Protein AF-A0A8T4MDM5-F1 (afdb_monomer)

Foldseek 3Di:
DPLVLLLVLLVVLLVQLVVVLCCLCPVVVDDPDDVSLVVSLVVSLVSLLVSLLVSVPDPDQFALVVLLVSLVSSLVSNVVCCCVPVCVPPVVNPPCVVVDPSSVVSSVSSSNSSSVSSHVVD

Mean predicted aligned error: 3.13 Å

Structure (mmCIF, N/CA/C/O backbone):
data_AF-A0A8T4MDM5-F1
#
_entry.id   AF-A0A8T4MDM5-F1
#
loop_
_atom_site.group_PDB
_atom_site.id
_atom_site.type_symbol
_atom_site.label_atom_id
_atom_site.label_alt_id
_atom_site.label_comp_id
_atom_site.label_asym_id
_atom_site.label_entity_id
_atom_site.label_seq_id
_atom_site.pdbx_PDB_ins_code
_atom_site.Cartn_x
_atom_site.Cartn_y
_atom_site.Cartn_z
_atom_site.occupancy
_atom_site.B_iso_or_equiv
_atom_site.auth_seq_id
_atom_site.auth_comp_id
_atom_site.auth_asym_id
_atom_site.auth_atom_id
_atom_site.pdbx_PDB_model_num
ATOM 1 N N . MET A 1 1 ? -15.646 -4.550 11.701 1.00 87.62 1 MET A N 1
ATOM 2 C CA . MET A 1 1 ? -15.196 -3.948 10.435 1.00 87.62 1 MET A CA 1
ATOM 3 C C . MET A 1 1 ? -16.349 -3.403 9.613 1.00 87.62 1 MET A C 1
ATOM 5 O O . MET A 1 1 ? -17.373 -4.065 9.502 1.00 87.62 1 MET A O 1
ATOM 9 N N . ASN A 1 2 ? -16.201 -2.205 9.042 1.00 93.81 2 ASN A N 1
ATOM 10 C CA . ASN A 1 2 ? -17.137 -1.686 8.041 1.00 93.81 2 ASN A CA 1
ATOM 11 C C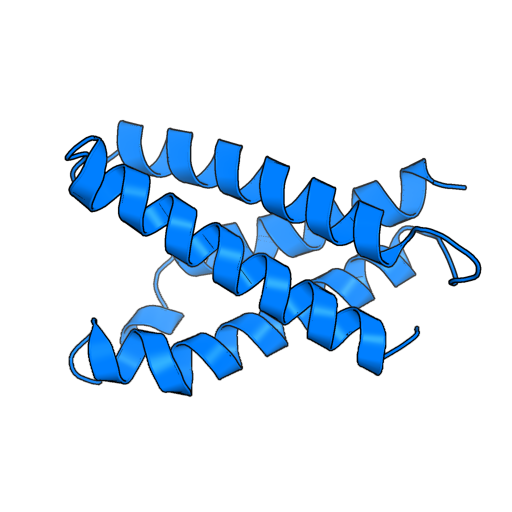 . ASN A 1 2 ? -16.559 -1.960 6.644 1.00 93.81 2 ASN A C 1
ATOM 13 O O . ASN A 1 2 ? -15.707 -1.211 6.171 1.00 93.81 2 ASN A O 1
ATOM 17 N N . TRP A 1 3 ? -17.018 -3.041 6.009 1.00 93.81 3 TRP A N 1
ATOM 18 C CA . TRP A 1 3 ? -16.477 -3.546 4.740 1.00 93.81 3 TRP A CA 1
ATOM 19 C C . TRP A 1 3 ? -16.540 -2.533 3.603 1.00 93.81 3 TRP A C 1
ATOM 21 O O . TRP A 1 3 ? -15.534 -2.294 2.944 1.00 93.81 3 TRP A O 1
ATOM 31 N N . LYS A 1 4 ? -17.692 -1.874 3.423 1.00 95.62 4 LYS A N 1
ATOM 32 C CA . LYS A 1 4 ? -17.868 -0.857 2.378 1.00 95.62 4 LYS A CA 1
ATOM 33 C C . LYS A 1 4 ? -16.823 0.247 2.512 1.00 95.62 4 LYS A C 1
ATOM 35 O O . LYS A 1 4 ? -16.218 0.658 1.529 1.00 95.62 4 LYS A O 1
ATOM 40 N N . ARG A 1 5 ? -16.587 0.711 3.740 1.00 95.06 5 ARG A N 1
ATOM 41 C CA . ARG A 1 5 ? -15.588 1.746 4.002 1.00 95.06 5 ARG A CA 1
ATOM 42 C C . ARG A 1 5 ? -14.163 1.242 3.784 1.00 95.06 5 ARG A C 1
ATOM 44 O O . ARG A 1 5 ? -13.365 1.978 3.221 1.00 95.06 5 ARG A O 1
ATOM 51 N N . ALA A 1 6 ? -13.851 0.022 4.218 1.00 96.69 6 ALA A N 1
ATOM 52 C CA . ALA A 1 6 ? -12.524 -0.564 4.039 1.00 96.69 6 ALA A CA 1
ATOM 53 C C . ALA A 1 6 ? -12.175 -0.706 2.549 1.00 96.69 6 ALA A C 1
ATOM 55 O O . ALA A 1 6 ? -11.104 -0.278 2.143 1.00 96.69 6 ALA A O 1
ATOM 56 N N . ILE A 1 7 ? -13.109 -1.190 1.726 1.00 97.81 7 ILE A N 1
ATOM 57 C CA . ILE A 1 7 ? -12.920 -1.304 0.272 1.00 97.81 7 ILE A CA 1
ATOM 58 C C . ILE A 1 7 ? -12.731 0.079 -0.364 1.00 97.81 7 ILE A C 1
ATOM 60 O O . ILE A 1 7 ? -11.797 0.276 -1.129 1.00 97.81 7 ILE A O 1
ATOM 64 N N . LEU A 1 8 ? -13.561 1.070 -0.014 1.00 97.50 8 LEU A N 1
ATOM 65 C CA . LEU A 1 8 ? -13.417 2.431 -0.552 1.00 97.50 8 LEU A CA 1
ATOM 66 C C . LEU A 1 8 ? -12.082 3.082 -0.161 1.00 97.50 8 LEU A C 1
ATOM 68 O O . LEU A 1 8 ? -11.469 3.758 -0.981 1.00 97.50 8 LEU A O 1
ATOM 72 N N . CYS A 1 9 ? -11.619 2.883 1.076 1.00 97.25 9 CYS A N 1
ATOM 73 C CA . CYS A 1 9 ? -10.306 3.367 1.502 1.00 97.25 9 CYS A CA 1
ATOM 74 C C . CYS A 1 9 ? -9.156 2.577 0.858 1.00 97.25 9 CYS A C 1
ATOM 76 O O . CYS A 1 9 ? -8.130 3.177 0.564 1.00 97.25 9 CYS A O 1
ATOM 78 N N . GLY A 1 10 ? -9.332 1.281 0.588 1.00 97.56 10 GLY A N 1
ATOM 79 C CA . GLY A 1 10 ? -8.375 0.471 -0.169 1.00 97.56 10 GLY A CA 1
ATOM 80 C C . GLY A 1 10 ? -8.252 0.930 -1.621 1.00 97.56 10 GLY A C 1
ATOM 81 O O . GLY A 1 10 ? -7.146 1.106 -2.119 1.00 97.56 10 GLY A O 1
ATOM 82 N N . ALA A 1 11 ? -9.377 1.225 -2.274 1.00 98.06 11 ALA A N 1
ATOM 83 C CA . ALA A 1 11 ? -9.388 1.804 -3.613 1.00 98.06 11 ALA A CA 1
ATOM 84 C C . ALA A 1 11 ? -8.744 3.198 -3.631 1.00 98.06 11 ALA A C 1
ATOM 86 O O . ALA A 1 11 ? -7.959 3.499 -4.523 1.00 98.06 11 ALA A O 1
ATOM 87 N N . LEU A 1 12 ? -9.021 4.033 -2.622 1.00 97.50 12 LEU A N 1
ATOM 88 C CA . LEU A 1 12 ? -8.362 5.331 -2.471 1.00 97.50 12 LEU A CA 1
ATOM 89 C C . LEU A 1 12 ? -6.844 5.183 -2.299 1.00 97.50 12 LEU A C 1
ATOM 91 O O . LEU A 1 12 ? -6.100 5.897 -2.961 1.00 97.50 12 LEU A O 1
ATOM 95 N N . LEU A 1 13 ? -6.393 4.263 -1.440 1.00 97.88 13 LEU A N 1
ATOM 96 C CA . LEU A 1 13 ? -4.973 3.965 -1.246 1.00 97.88 13 LEU A CA 1
ATOM 97 C C . LEU A 1 13 ? -4.314 3.577 -2.572 1.00 97.88 13 LEU A C 1
ATOM 99 O O . LEU A 1 13 ? -3.298 4.161 -2.934 1.00 97.88 13 LEU A O 1
ATOM 103 N N . TRP A 1 14 ? -4.923 2.646 -3.309 1.00 97.81 14 TRP A N 1
ATOM 104 C CA . TRP A 1 14 ? -4.427 2.213 -4.614 1.00 97.81 14 TRP A CA 1
ATOM 105 C C . TRP A 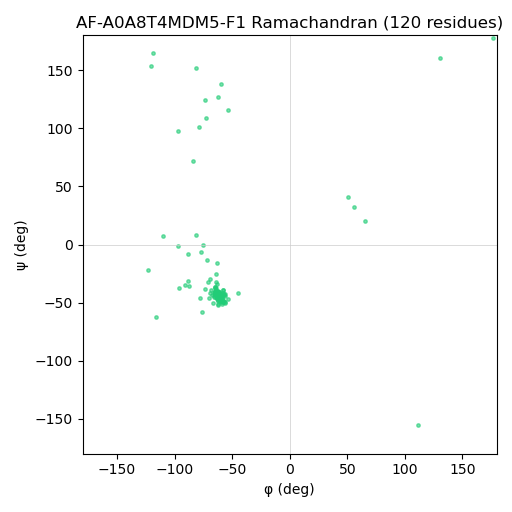1 14 ? -4.330 3.379 -5.606 1.00 97.81 14 TRP A C 1
ATOM 107 O O . TRP A 1 14 ? -3.284 3.568 -6.217 1.00 97.81 14 TRP A O 1
ATOM 117 N N . ILE A 1 15 ? -5.368 4.223 -5.703 1.00 97.62 15 ILE A N 1
ATOM 118 C CA . ILE A 1 15 ? -5.356 5.410 -6.577 1.00 97.62 15 ILE A CA 1
ATOM 119 C C . ILE A 1 15 ? -4.196 6.340 -6.202 1.00 97.62 15 ILE A C 1
ATOM 121 O O . ILE A 1 15 ? -3.477 6.816 -7.076 1.00 97.62 15 ILE A O 1
ATOM 125 N N . LEU A 1 16 ? -4.004 6.609 -4.910 1.00 97.56 16 LEU A N 1
ATOM 126 C CA . LEU A 1 16 ? -2.953 7.510 -4.440 1.00 97.56 16 LEU A CA 1
ATOM 127 C C . LEU A 1 16 ? -1.549 6.955 -4.713 1.00 97.56 16 LEU A C 1
ATOM 129 O O . LEU A 1 16 ? -0.694 7.718 -5.153 1.00 97.56 16 LEU A O 1
ATOM 133 N N . ILE A 1 17 ? -1.331 5.651 -4.513 1.00 96.31 17 ILE A N 1
ATOM 134 C CA . ILE A 1 17 ? -0.071 4.978 -4.866 1.00 96.31 17 ILE A CA 1
ATOM 135 C C . ILE A 1 17 ? 0.158 5.036 -6.380 1.00 96.31 17 ILE A C 1
ATOM 137 O O . ILE A 1 17 ? 1.246 5.375 -6.832 1.00 96.31 17 ILE A O 1
ATOM 141 N N . PHE A 1 18 ? -0.873 4.790 -7.189 1.00 95.06 18 PHE A N 1
ATOM 142 C CA . PHE A 1 18 ? -0.770 4.876 -8.645 1.00 95.06 18 PHE A CA 1
ATOM 143 C C . PHE A 1 18 ? -0.344 6.279 -9.116 1.00 95.06 18 PHE A C 1
ATOM 145 O O . PHE A 1 18 ? 0.537 6.424 -9.971 1.00 95.06 18 PHE A O 1
ATOM 152 N N . PHE A 1 19 ? -0.929 7.331 -8.533 1.00 95.94 19 PHE A N 1
ATOM 153 C CA . PHE A 1 19 ? -0.508 8.712 -8.786 1.00 95.94 19 PHE A CA 1
ATOM 154 C C . PHE A 1 19 ? 0.926 8.976 -8.326 1.00 95.94 19 PHE A C 1
ATOM 156 O O . PHE A 1 19 ? 1.685 9.632 -9.035 1.00 95.94 19 PHE A O 1
ATOM 163 N N . GLU A 1 20 ? 1.302 8.475 -7.156 1.00 96.44 20 GLU A N 1
ATOM 164 C CA . GLU A 1 20 ? 2.641 8.623 -6.595 1.00 96.44 20 GLU A CA 1
ATOM 165 C C . GLU A 1 20 ? 3.706 7.970 -7.486 1.00 96.44 20 GLU A C 1
ATOM 167 O O . GLU A 1 20 ? 4.626 8.663 -7.923 1.00 96.44 20 GLU A O 1
ATOM 172 N N . VAL A 1 21 ? 3.520 6.710 -7.883 1.00 93.69 21 VAL A N 1
ATOM 173 C CA . VAL A 1 21 ? 4.384 6.013 -8.852 1.00 93.69 21 VAL A CA 1
ATOM 174 C C . VAL A 1 21 ? 4.473 6.787 -10.169 1.00 93.69 21 VAL A C 1
ATOM 176 O O . VAL A 1 21 ? 5.567 6.987 -10.701 1.00 93.69 21 VAL A O 1
ATOM 179 N N . SER A 1 22 ? 3.348 7.309 -10.668 1.00 92.56 22 SER A N 1
ATOM 180 C CA . SER A 1 22 ? 3.326 8.126 -11.888 1.00 92.56 22 SER A CA 1
ATOM 181 C C . SER A 1 22 ? 4.170 9.400 -11.750 1.00 92.56 22 SER A C 1
ATOM 183 O O . SER A 1 22 ? 4.899 9.769 -12.672 1.00 92.56 22 SER A O 1
ATOM 185 N N . ILE A 1 23 ? 4.125 10.072 -10.597 1.00 95.38 23 ILE A N 1
ATOM 186 C CA . ILE A 1 23 ? 4.949 11.259 -10.325 1.00 95.38 23 ILE A CA 1
ATOM 187 C C . ILE A 1 23 ? 6.429 10.881 -10.228 1.00 95.38 23 ILE A C 1
ATOM 189 O O . ILE A 1 23 ? 7.262 11.579 -10.808 1.00 95.38 23 ILE A O 1
ATOM 193 N N . LEU A 1 24 ? 6.773 9.789 -9.541 1.00 95.69 24 LEU A N 1
ATOM 194 C CA . LEU A 1 24 ? 8.164 9.346 -9.415 1.00 95.69 24 LEU A CA 1
ATOM 195 C C . LEU A 1 24 ? 8.762 8.981 -10.782 1.00 95.69 24 LEU A C 1
ATOM 197 O O . LEU A 1 24 ? 9.853 9.446 -11.121 1.00 95.69 24 LEU A O 1
ATOM 201 N N . MET A 1 25 ? 8.036 8.201 -11.585 1.00 92.44 25 MET A N 1
ATOM 202 C CA . MET A 1 25 ? 8.521 7.698 -12.873 1.00 92.44 25 MET A CA 1
ATOM 203 C C . MET A 1 25 ? 8.461 8.743 -13.989 1.00 92.44 25 MET A C 1
ATOM 205 O O . MET A 1 25 ? 9.432 8.902 -14.724 1.00 92.44 25 MET A O 1
ATOM 209 N N . PHE A 1 26 ? 7.351 9.470 -14.141 1.00 92.56 26 PHE A N 1
ATOM 210 C CA . PHE A 1 26 ? 7.172 10.405 -15.260 1.00 92.56 26 PHE A CA 1
ATOM 211 C C . PHE A 1 26 ? 7.523 11.847 -14.894 1.00 92.56 26 PHE A C 1
ATOM 213 O O . PHE A 1 26 ? 8.093 12.567 -15.714 1.00 92.56 26 PHE A O 1
ATOM 220 N N . GLY A 1 27 ? 7.208 12.271 -13.668 1.00 93.50 27 GLY A N 1
ATOM 221 C CA . GLY A 1 27 ? 7.480 13.627 -13.188 1.00 93.50 27 GLY A CA 1
ATOM 222 C C . GLY A 1 27 ? 8.952 13.832 -12.839 1.00 93.50 27 GLY A C 1
ATOM 223 O O . GLY A 1 27 ? 9.618 14.692 -13.413 1.00 93.50 27 GLY A O 1
ATOM 224 N N . LEU A 1 28 ? 9.470 13.015 -11.920 1.00 93.88 28 LEU A N 1
ATOM 225 C CA . LEU A 1 28 ? 10.854 13.094 -11.441 1.00 93.88 28 LEU A CA 1
ATOM 226 C C . LEU A 1 28 ? 11.839 12.273 -12.282 1.00 93.88 28 LEU A C 1
ATOM 228 O O . LEU A 1 28 ? 13.047 12.398 -12.087 1.00 93.88 28 LEU A O 1
ATOM 232 N N . LYS A 1 29 ? 11.341 11.463 -13.229 1.00 93.94 29 LYS A N 1
ATOM 233 C CA . LYS A 1 29 ? 12.150 10.607 -14.115 1.00 93.94 29 LYS A CA 1
ATOM 234 C C . LYS A 1 29 ? 13.075 9.657 -13.351 1.00 93.94 29 LYS A C 1
ATOM 236 O O . LYS A 1 29 ? 14.173 9.343 -13.814 1.00 93.94 29 LYS A O 1
ATOM 241 N N . LEU A 1 30 ? 12.640 9.204 -12.176 1.00 93.62 30 LEU A N 1
ATOM 242 C CA . LEU A 1 30 ? 13.376 8.220 -11.395 1.00 93.62 30 LEU A CA 1
ATOM 243 C C . LEU A 1 30 ? 13.236 6.850 -12.056 1.00 93.62 30 LEU A C 1
ATOM 245 O O . LEU A 1 30 ? 12.131 6.361 -12.278 1.00 93.62 30 LEU A O 1
ATOM 249 N N . GLN A 1 31 ? 14.373 6.237 -12.368 1.00 91.31 31 GLN A N 1
ATOM 250 C CA . GLN A 1 31 ? 14.412 4.870 -12.875 1.00 91.31 31 GLN A CA 1
ATOM 251 C C . GLN A 1 31 ? 14.310 3.861 -11.720 1.00 91.31 31 GLN A C 1
ATOM 253 O O . GLN A 1 31 ? 14.770 4.168 -10.614 1.00 91.31 31 GLN A O 1
ATOM 258 N N . PRO A 1 32 ? 13.771 2.650 -11.968 1.00 88.62 32 PRO A N 1
ATOM 259 C CA . PRO A 1 32 ? 13.769 1.568 -10.989 1.00 88.62 32 PRO A CA 1
ATOM 260 C C . PRO A 1 32 ? 15.187 1.297 -10.469 1.00 88.62 32 PRO A C 1
ATOM 262 O O . PRO A 1 32 ? 16.090 0.923 -11.214 1.00 88.62 32 PRO A O 1
ATOM 265 N N . GLY A 1 33 ? 15.390 1.534 -9.178 1.00 91.75 33 GLY A N 1
ATOM 266 C CA . GLY A 1 33 ? 16.691 1.510 -8.519 1.00 91.75 33 GLY A CA 1
ATOM 267 C C . GLY A 1 33 ? 16.554 1.918 -7.056 1.00 91.75 33 GLY A C 1
ATOM 268 O O . GLY A 1 33 ? 15.461 2.250 -6.598 1.00 91.75 33 GLY A O 1
ATOM 269 N N . LEU A 1 34 ? 17.658 1.908 -6.305 1.00 91.88 34 LEU A N 1
ATOM 270 C CA . LEU A 1 34 ? 17.627 2.101 -4.849 1.00 91.88 34 LEU A CA 1
ATOM 271 C C . LEU A 1 34 ? 16.890 3.387 -4.426 1.00 91.88 34 LEU A C 1
ATOM 273 O O . LEU A 1 34 ? 16.018 3.339 -3.564 1.00 91.88 34 LEU A O 1
ATOM 277 N N . ASN A 1 35 ? 17.190 4.516 -5.073 1.00 93.56 35 ASN A N 1
ATOM 278 C CA . ASN A 1 35 ? 16.568 5.805 -4.753 1.00 93.56 35 ASN A CA 1
ATOM 279 C C . ASN A 1 35 ? 15.060 5.814 -5.031 1.00 93.56 35 ASN A C 1
ATOM 281 O O . ASN A 1 35 ? 14.302 6.373 -4.243 1.00 93.56 35 ASN A O 1
ATOM 285 N N . TYR A 1 36 ? 14.634 5.187 -6.134 1.00 95.00 36 TYR A N 1
ATOM 286 C CA . TYR A 1 36 ? 13.220 5.051 -6.475 1.00 95.00 36 TYR A CA 1
ATOM 287 C C . TYR A 1 36 ? 12.488 4.248 -5.402 1.00 95.00 36 TYR A C 1
ATOM 289 O O . TYR A 1 36 ? 11.510 4.736 -4.850 1.00 95.00 36 TYR A O 1
ATOM 297 N N . TYR A 1 37 ? 13.000 3.065 -5.048 1.00 93.69 37 TYR A N 1
ATOM 298 C CA . TYR A 1 37 ? 12.346 2.205 -4.064 1.00 93.69 37 TYR A CA 1
ATOM 299 C C . TYR A 1 37 ? 12.289 2.855 -2.683 1.00 93.69 37 TYR A C 1
ATOM 301 O O . TYR A 1 37 ? 11.235 2.839 -2.060 1.00 93.69 37 TYR A O 1
ATOM 309 N N . ILE A 1 38 ? 13.375 3.481 -2.216 1.00 94.31 38 ILE A N 1
ATOM 310 C CA . ILE A 1 38 ? 13.384 4.177 -0.918 1.00 94.31 38 ILE A CA 1
ATOM 311 C C . ILE A 1 38 ? 12.300 5.259 -0.874 1.00 94.31 38 ILE A C 1
ATOM 313 O O . ILE A 1 38 ? 11.528 5.312 0.082 1.00 94.31 38 ILE A O 1
ATOM 317 N N . LEU A 1 39 ? 12.229 6.111 -1.900 1.00 95.75 39 LEU A N 1
ATOM 318 C CA . LEU A 1 39 ? 11.216 7.164 -1.956 1.00 95.75 39 LEU A CA 1
ATOM 319 C C . LEU A 1 39 ? 9.808 6.582 -2.057 1.00 95.75 39 LEU A C 1
ATOM 321 O O . LEU A 1 39 ? 8.921 7.045 -1.343 1.00 95.75 39 LEU A O 1
ATOM 325 N N . HIS A 1 40 ? 9.632 5.551 -2.881 1.00 96.12 40 HIS A N 1
ATOM 326 C CA . HIS A 1 40 ? 8.355 4.879 -3.058 1.00 96.12 40 HIS A CA 1
ATOM 327 C C . HIS A 1 40 ? 7.827 4.306 -1.743 1.00 96.12 40 HIS A C 1
ATOM 329 O O . HIS A 1 40 ? 6.722 4.643 -1.339 1.00 96.12 40 HIS A O 1
ATOM 335 N N . TYR A 1 41 ? 8.628 3.530 -1.008 1.00 96.25 41 TYR A N 1
ATOM 336 C CA . TYR A 1 41 ? 8.202 2.956 0.273 1.00 96.25 41 TYR A CA 1
ATOM 337 C C . TYR A 1 41 ? 7.879 4.021 1.322 1.00 96.25 41 TYR A C 1
ATOM 339 O O . TYR A 1 41 ? 6.864 3.932 2.008 1.00 96.25 41 TYR A O 1
ATOM 347 N N . ILE A 1 42 ? 8.685 5.084 1.414 1.00 96.44 42 ILE A N 1
ATOM 348 C CA . ILE A 1 42 ? 8.408 6.183 2.350 1.00 96.44 42 ILE A CA 1
ATOM 349 C C . ILE A 1 42 ? 7.061 6.841 2.026 1.00 96.44 42 ILE A C 1
ATOM 351 O O . ILE A 1 42 ? 6.246 7.071 2.925 1.00 96.44 42 ILE A O 1
ATOM 355 N N . LEU A 1 43 ? 6.809 7.148 0.752 1.00 97.06 43 LEU A N 1
ATOM 356 C CA . LEU A 1 43 ? 5.570 7.795 0.329 1.00 97.06 43 LEU A CA 1
ATOM 357 C C . LEU A 1 43 ? 4.372 6.851 0.446 1.00 97.06 43 LEU A C 1
ATOM 359 O O . LEU A 1 43 ? 3.355 7.244 1.021 1.00 97.06 43 LEU A O 1
ATOM 363 N N . ALA A 1 44 ? 4.498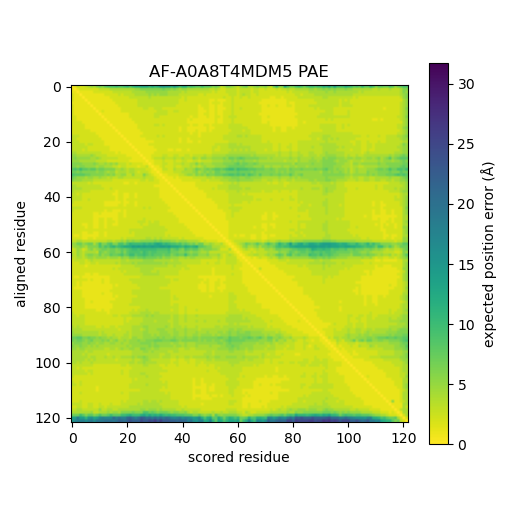 5.609 -0.015 1.00 96.19 44 ALA A N 1
ATOM 364 C CA . ALA A 1 44 ? 3.478 4.575 0.109 1.00 96.19 44 ALA A CA 1
ATOM 365 C C . ALA A 1 44 ? 3.103 4.344 1.577 1.00 96.19 44 ALA A C 1
ATOM 367 O O . ALA A 1 44 ? 1.916 4.304 1.905 1.00 96.19 44 ALA A O 1
ATOM 368 N N . GLY A 1 45 ? 4.083 4.308 2.483 1.00 97.06 45 GLY A N 1
ATOM 369 C CA . GLY A 1 45 ? 3.847 4.201 3.918 1.00 97.06 45 GLY A CA 1
ATOM 370 C C . GLY A 1 45 ? 3.050 5.380 4.487 1.00 97.06 45 GLY A C 1
ATOM 371 O O . GLY A 1 45 ? 2.083 5.187 5.232 1.00 97.06 45 GLY A O 1
ATOM 372 N N . ILE A 1 46 ? 3.378 6.613 4.085 1.00 97.50 46 ILE A N 1
ATOM 373 C CA . ILE A 1 46 ? 2.621 7.819 4.468 1.00 97.50 46 ILE A CA 1
ATOM 374 C C . ILE A 1 46 ? 1.188 7.765 3.919 1.00 97.50 46 ILE A C 1
ATOM 376 O O . ILE A 1 46 ? 0.232 8.037 4.652 1.00 97.50 46 ILE A O 1
ATOM 380 N N . ILE A 1 47 ? 1.009 7.384 2.654 1.00 98.00 47 ILE A N 1
ATOM 381 C CA . ILE A 1 47 ? -0.306 7.279 2.007 1.00 98.00 47 ILE A CA 1
ATOM 382 C C . ILE A 1 47 ? -1.148 6.177 2.672 1.00 98.00 47 ILE A C 1
ATOM 384 O O . ILE A 1 47 ? -2.341 6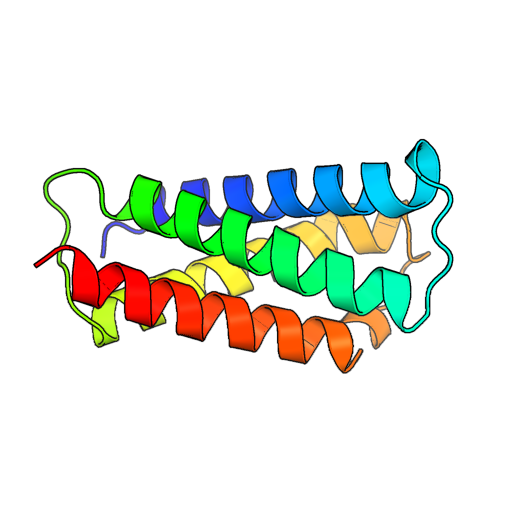.381 2.935 1.00 98.00 47 ILE A O 1
ATOM 388 N N . ALA A 1 48 ? -0.542 5.034 3.005 1.00 97.56 48 ALA A N 1
ATOM 389 C CA . ALA A 1 48 ? -1.179 3.946 3.741 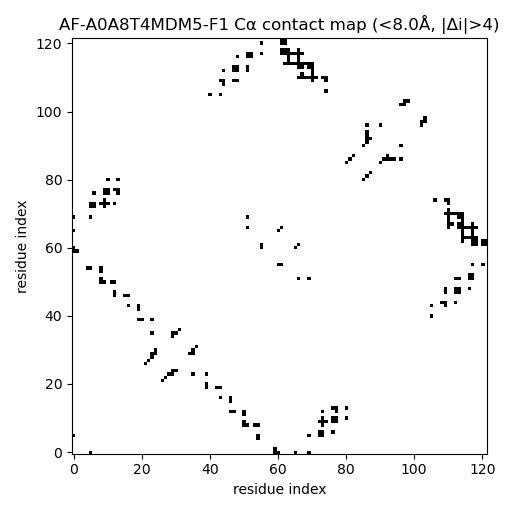1.00 97.56 48 ALA A CA 1
ATOM 390 C C . ALA A 1 48 ? -1.641 4.414 5.125 1.00 97.56 48 ALA A C 1
ATOM 392 O O . ALA A 1 48 ? -2.785 4.158 5.512 1.00 97.56 48 ALA A O 1
ATOM 393 N N . LEU A 1 49 ? -0.806 5.173 5.840 1.00 96.62 49 LEU A N 1
ATOM 394 C CA . LEU A 1 49 ? -1.147 5.746 7.141 1.00 96.62 49 LEU A CA 1
ATOM 395 C C . LEU A 1 49 ? -2.316 6.736 7.045 1.00 96.62 49 LEU A C 1
ATOM 397 O O . LEU A 1 49 ? -3.256 6.661 7.840 1.00 96.62 49 LEU A O 1
ATOM 401 N N . ILE A 1 50 ? -2.302 7.631 6.052 1.00 96.12 50 ILE A N 1
ATOM 402 C CA . ILE A 1 50 ? -3.399 8.576 5.793 1.00 96.12 50 ILE A CA 1
ATOM 403 C C . ILE A 1 50 ? -4.694 7.813 5.500 1.00 96.12 50 ILE A C 1
ATOM 405 O O . ILE A 1 50 ? -5.727 8.090 6.114 1.00 96.12 50 ILE A O 1
ATOM 409 N N . SER A 1 51 ? -4.643 6.814 4.619 1.00 96.50 51 SER A N 1
ATOM 410 C CA . SER A 1 51 ? -5.801 5.992 4.246 1.00 96.50 51 SER A CA 1
ATOM 411 C C . SER A 1 51 ? -6.357 5.222 5.447 1.00 96.50 51 SER A C 1
ATOM 413 O O . SER A 1 51 ? -7.572 5.194 5.671 1.00 96.50 51 SER A O 1
ATOM 415 N N . ALA A 1 52 ? -5.477 4.679 6.290 1.00 95.69 52 ALA A N 1
ATOM 416 C CA . ALA A 1 52 ? -5.849 4.030 7.542 1.00 95.69 52 ALA A CA 1
ATOM 417 C C . ALA A 1 52 ? -6.523 5.015 8.510 1.00 95.69 52 ALA A C 1
ATOM 419 O O . ALA A 1 52 ? -7.573 4.715 9.081 1.00 95.69 52 ALA A O 1
ATOM 420 N N . PHE A 1 53 ? -5.982 6.224 8.674 1.00 94.56 53 PHE A N 1
ATOM 421 C CA . PHE A 1 53 ? -6.592 7.252 9.520 1.00 94.56 53 PHE A CA 1
ATOM 422 C C . PHE A 1 53 ? -7.941 7.734 8.997 1.00 94.56 53 PHE A C 1
ATOM 424 O O . PHE A 1 53 ? -8.849 7.973 9.801 1.00 94.56 53 PHE A O 1
ATOM 431 N N . ILE A 1 54 ? -8.109 7.835 7.678 1.00 95.00 54 ILE A N 1
ATOM 432 C CA . ILE A 1 54 ? -9.403 8.122 7.059 1.00 95.00 54 ILE A CA 1
ATOM 433 C C . ILE A 1 54 ? -10.389 6.999 7.378 1.00 95.00 54 ILE A C 1
ATOM 435 O O . ILE A 1 54 ? -11.517 7.303 7.771 1.00 95.00 54 ILE A O 1
ATOM 439 N N . TYR A 1 55 ? -9.992 5.727 7.288 1.00 95.44 55 TYR A N 1
ATOM 440 C CA . TYR A 1 55 ? -10.845 4.599 7.675 1.00 95.44 55 TYR A CA 1
ATOM 441 C C . TYR A 1 55 ? -11.241 4.662 9.161 1.00 95.44 55 TYR A C 1
ATOM 443 O O . TYR A 1 55 ? -12.427 4.579 9.493 1.00 95.44 55 TYR A O 1
ATOM 451 N N . PHE A 1 56 ? -10.276 4.888 10.058 1.00 94.81 56 PHE A N 1
ATOM 452 C CA . PHE A 1 56 ? -10.499 4.936 11.509 1.00 94.81 56 PHE A CA 1
ATOM 453 C C . PHE A 1 56 ? -11.174 6.222 12.014 1.00 94.81 56 PHE A C 1
ATOM 455 O O . PHE A 1 56 ? -11.442 6.361 13.211 1.00 94.81 56 PHE A O 1
ATOM 462 N N . LYS A 1 57 ? -11.501 7.176 11.134 1.00 91.69 57 LYS A N 1
ATOM 463 C CA . LYS A 1 57 ? -12.220 8.401 11.506 1.00 91.69 57 LYS A CA 1
ATOM 464 C C . LYS A 1 57 ? -13.695 8.099 11.808 1.00 91.69 57 LYS A C 1
ATOM 466 O O . LYS A 1 57 ? -14.480 7.848 10.898 1.00 91.69 57 LYS A O 1
ATOM 471 N N . GLY A 1 58 ? -14.111 8.167 13.070 1.00 83.44 58 GLY A N 1
ATOM 472 C CA . GLY A 1 58 ? -15.515 8.019 13.485 1.00 83.44 58 GLY A CA 1
ATOM 473 C C . GLY A 1 58 ? -15.789 6.734 14.270 1.00 83.44 58 GLY A C 1
ATOM 474 O O . GLY A 1 58 ? -14.895 6.192 14.914 1.00 83.44 58 GLY A O 1
ATOM 475 N N . LYS A 1 59 ? -17.041 6.259 14.246 1.00 82.62 59 LYS A N 1
ATOM 476 C CA . LYS A 1 59 ? -17.499 5.100 15.033 1.00 82.62 59 LYS A CA 1
ATOM 477 C C . LYS A 1 59 ? -17.188 3.775 14.324 1.00 82.62 59 LYS A C 1
ATOM 479 O O . LYS A 1 59 ? -18.081 3.116 13.803 1.00 82.62 59 LYS A O 1
ATOM 484 N N . VAL A 1 60 ? -15.914 3.400 14.278 1.00 88.94 60 VAL A N 1
ATOM 485 C CA . VAL A 1 60 ? -15.465 2.068 13.841 1.00 88.94 60 VAL A CA 1
ATOM 486 C C . VAL A 1 60 ? -14.686 1.390 14.961 1.00 88.94 60 VAL A C 1
ATOM 488 O O . VAL A 1 60 ? -14.112 2.064 15.817 1.00 88.94 60 VAL A O 1
ATOM 491 N N . LYS A 1 61 ? -14.680 0.052 14.970 1.00 87.88 61 LYS A N 1
ATOM 492 C CA . LYS A 1 61 ? -13.859 -0.720 15.908 1.00 87.88 61 LYS A CA 1
ATOM 493 C C . LYS A 1 61 ? -12.388 -0.353 15.689 1.00 87.88 61 LYS A C 1
ATOM 495 O O . LYS A 1 61 ? -11.968 -0.179 14.549 1.00 87.88 61 LYS A O 1
ATOM 500 N N . LYS A 1 62 ? -11.640 -0.191 16.778 1.00 90.75 62 LYS A N 1
ATOM 501 C CA . LYS A 1 62 ? -10.210 0.139 16.776 1.00 90.75 62 LYS A CA 1
ATOM 502 C C . LYS A 1 62 ? -9.424 -0.984 17.449 1.00 90.75 62 LYS A C 1
ATOM 504 O O . LYS A 1 62 ? -10.003 -1.808 18.159 1.00 90.75 62 LYS A O 1
ATOM 509 N N . GLY A 1 63 ? -8.115 -0.994 17.249 1.00 93.12 63 GLY A N 1
ATOM 510 C CA . GLY A 1 63 ? -7.192 -1.996 17.771 1.00 93.12 63 GLY A CA 1
ATOM 511 C C . GLY A 1 63 ? -6.277 -2.547 16.684 1.00 93.12 63 GLY A C 1
ATOM 512 O O . GLY A 1 63 ? -6.586 -2.461 15.497 1.00 93.12 63 GLY A O 1
ATOM 513 N N . PHE A 1 64 ? -5.161 -3.138 17.109 1.00 93.94 64 PHE A N 1
ATOM 514 C CA . PHE A 1 64 ? -4.141 -3.680 16.212 1.00 93.94 64 PHE A CA 1
ATOM 515 C C . PHE A 1 64 ? -4.705 -4.730 15.249 1.00 93.94 64 PHE A C 1
ATOM 517 O O . PHE A 1 64 ? -4.530 -4.625 14.041 1.00 93.94 64 PHE A O 1
ATOM 524 N N . THR A 1 65 ? -5.461 -5.698 15.772 1.00 94.69 65 THR A N 1
ATOM 525 C CA . THR A 1 65 ? -6.045 -6.795 14.985 1.00 94.69 65 THR A CA 1
ATOM 526 C C . THR A 1 65 ? -7.081 -6.315 13.969 1.00 94.69 65 THR A C 1
ATOM 528 O O . THR A 1 65 ? -7.135 -6.819 12.847 1.00 94.69 65 THR A O 1
ATOM 531 N N . GLU A 1 66 ? -7.877 -5.305 14.328 1.00 94.69 66 GLU A N 1
ATOM 532 C CA . GLU A 1 66 ? -8.804 -4.670 13.389 1.00 94.69 66 GLU A CA 1
ATOM 533 C C . GLU A 1 66 ? -8.033 -3.885 12.315 1.00 94.69 66 GLU A C 1
ATOM 535 O O . GLU A 1 66 ? -8.396 -3.949 11.147 1.00 94.69 66 GLU A O 1
ATOM 540 N N . GLY A 1 67 ? -6.943 -3.203 12.685 1.00 95.94 67 GLY A N 1
ATOM 541 C CA . GLY A 1 67 ? -6.026 -2.545 11.749 1.00 95.94 67 GLY A CA 1
ATOM 542 C C . GLY A 1 67 ? -5.422 -3.501 10.730 1.00 95.94 67 GLY A C 1
ATOM 543 O O . GLY A 1 67 ? -5.529 -3.238 9.537 1.00 95.94 67 GLY A O 1
ATOM 544 N N . LEU A 1 68 ? -4.900 -4.646 11.174 1.00 97.38 68 LEU A N 1
ATOM 545 C CA . LEU A 1 68 ? -4.392 -5.687 10.274 1.00 97.38 68 LEU A CA 1
ATOM 546 C C . LEU A 1 68 ? -5.480 -6.188 9.318 1.00 97.38 68 LEU A C 1
ATOM 548 O O . LEU A 1 68 ? -5.235 -6.342 8.126 1.00 97.38 68 LEU A O 1
ATOM 552 N N . SER A 1 69 ? -6.698 -6.398 9.826 1.00 97.38 69 SER A N 1
ATOM 553 C CA . SER A 1 69 ? -7.831 -6.838 9.001 1.00 97.38 69 SER A CA 1
ATOM 554 C C . SER A 1 69 ? -8.163 -5.815 7.911 1.00 97.38 69 SER A C 1
ATOM 556 O O . SER A 1 69 ? -8.409 -6.184 6.767 1.00 97.38 69 SER A O 1
ATOM 558 N N . VAL A 1 70 ? -8.119 -4.521 8.241 1.00 97.25 70 VAL A N 1
ATOM 559 C CA . VAL A 1 70 ? -8.302 -3.429 7.273 1.00 97.25 70 VAL A CA 1
ATOM 560 C C . VAL A 1 70 ? -7.173 -3.413 6.247 1.00 97.25 70 VAL A C 1
ATOM 562 O O . VAL A 1 70 ? -7.455 -3.287 5.059 1.00 97.25 70 VAL A O 1
ATOM 565 N N . GLY A 1 71 ? -5.926 -3.598 6.679 1.00 97.56 71 GLY A N 1
ATOM 566 C CA . GLY A 1 71 ? -4.771 -3.729 5.794 1.00 97.56 71 GLY A CA 1
ATOM 567 C C . GLY A 1 71 ? -4.910 -4.862 4.789 1.00 97.56 71 GLY A C 1
ATOM 568 O O . GLY A 1 71 ? -4.660 -4.665 3.604 1.00 97.56 71 GLY A O 1
ATOM 569 N N . ILE A 1 72 ? -5.384 -6.028 5.231 1.00 98.31 72 ILE A N 1
ATOM 570 C CA . ILE A 1 72 ? -5.658 -7.164 4.341 1.00 98.31 72 ILE A CA 1
ATOM 571 C C . ILE A 1 72 ? -6.725 -6.785 3.309 1.00 98.31 72 ILE A C 1
ATOM 573 O O . ILE A 1 72 ? -6.567 -7.073 2.126 1.00 98.31 72 ILE A O 1
ATOM 577 N N . VAL A 1 73 ? -7.793 -6.094 3.719 1.00 98.25 73 VAL A N 1
ATOM 578 C CA . VAL A 1 73 ? -8.825 -5.629 2.776 1.00 98.25 73 VAL A CA 1
ATOM 579 C C . VAL A 1 73 ? -8.264 -4.609 1.788 1.00 98.25 73 VAL A C 1
ATOM 581 O O . VAL A 1 73 ? -8.614 -4.660 0.609 1.00 98.25 73 VAL A O 1
ATOM 584 N N . PHE A 1 74 ? -7.385 -3.707 2.229 1.00 98.19 74 PHE A N 1
ATOM 585 C CA . PHE A 1 74 ? -6.702 -2.766 1.340 1.00 98.19 74 PHE A CA 1
ATOM 586 C C . PHE A 1 74 ? -5.856 -3.507 0.305 1.00 98.19 74 PHE A C 1
ATOM 588 O O . PHE A 1 74 ? -6.005 -3.242 -0.884 1.00 98.19 74 PHE A O 1
ATOM 595 N N . ALA A 1 75 ? -5.050 -4.476 0.743 1.00 98.12 75 ALA A N 1
ATOM 596 C CA . ALA A 1 75 ? -4.214 -5.297 -0.126 1.00 98.12 75 ALA A CA 1
ATOM 597 C C . ALA A 1 75 ? -5.041 -6.072 -1.161 1.00 98.12 75 ALA A C 1
ATOM 599 O O . ALA A 1 75 ? -4.766 -5.993 -2.353 1.00 98.12 75 ALA A O 1
ATOM 600 N N . VAL A 1 76 ? -6.107 -6.755 -0.730 1.00 98.25 76 VAL A N 1
ATOM 601 C CA . VAL A 1 76 ? -7.010 -7.483 -1.639 1.00 98.25 76 VAL A CA 1
ATOM 602 C C . VAL A 1 76 ? -7.669 -6.533 -2.639 1.00 98.25 76 VAL A C 1
ATOM 604 O O . VAL A 1 76 ? -7.756 -6.851 -3.821 1.00 98.25 76 VAL A O 1
ATOM 607 N N . THR A 1 77 ? -8.103 -5.353 -2.188 1.00 98.06 77 THR A N 1
ATOM 608 C CA . THR A 1 77 ? -8.683 -4.339 -3.081 1.00 98.06 77 THR A CA 1
ATOM 609 C C . THR A 1 77 ? -7.659 -3.877 -4.119 1.00 98.06 77 THR A C 1
ATOM 611 O O . THR A 1 77 ? -7.992 -3.807 -5.298 1.00 98.06 77 THR A O 1
ATOM 614 N N . GLY A 1 78 ? -6.416 -3.620 -3.699 1.00 97.44 78 GLY A N 1
ATOM 615 C CA . GLY A 1 78 ? -5.312 -3.253 -4.587 1.00 97.44 78 GLY A CA 1
ATOM 616 C C . GLY A 1 78 ? -5.022 -4.331 -5.628 1.00 97.44 78 GLY A C 1
ATOM 617 O O . GLY A 1 78 ? -5.045 -4.032 -6.811 1.00 97.44 78 GLY A O 1
ATOM 618 N N . ILE A 1 79 ? -4.886 -5.596 -5.215 1.00 97.31 79 ILE A N 1
ATOM 619 C CA . ILE A 1 79 ? -4.644 -6.733 -6.124 1.00 97.31 79 ILE A CA 1
ATOM 620 C C . ILE A 1 79 ? -5.751 -6.858 -7.179 1.00 97.31 79 ILE A C 1
ATOM 622 O O . ILE A 1 79 ? -5.469 -7.102 -8.354 1.00 97.31 79 ILE A O 1
ATOM 626 N N . ILE A 1 80 ? -7.016 -6.684 -6.782 1.00 98.00 80 ILE A N 1
ATOM 627 C CA . ILE A 1 80 ? -8.147 -6.710 -7.720 1.00 98.00 80 ILE A CA 1
ATOM 628 C C . ILE A 1 80 ? -8.031 -5.556 -8.722 1.00 98.00 80 ILE A C 1
ATOM 630 O O . ILE A 1 80 ? -8.191 -5.775 -9.922 1.00 98.00 80 ILE A O 1
ATOM 634 N N . LEU A 1 81 ? -7.734 -4.341 -8.254 1.00 97.44 81 LEU A N 1
ATOM 635 C CA . LEU A 1 81 ? -7.567 -3.176 -9.125 1.00 97.44 81 LEU A CA 1
ATOM 636 C C . LEU A 1 81 ? -6.355 -3.322 -10.053 1.00 97.44 81 LEU A C 1
ATOM 638 O O . LEU A 1 81 ? -6.481 -3.040 -11.241 1.00 97.44 81 LEU A O 1
ATOM 642 N N . ASP A 1 82 ? -5.232 -3.847 -9.569 1.00 96.06 82 ASP A N 1
ATOM 643 C CA . ASP A 1 82 ? -4.052 -4.136 -10.386 1.00 96.06 82 ASP A CA 1
ATOM 644 C C . ASP A 1 82 ? -4.347 -5.180 -11.461 1.00 96.06 82 ASP A C 1
ATOM 646 O O . ASP A 1 82 ? -3.947 -5.014 -12.610 1.00 96.06 82 ASP A O 1
ATOM 650 N N . SER A 1 83 ? -5.110 -6.221 -11.125 1.00 96.38 83 SER A N 1
ATOM 651 C CA . SER A 1 83 ? -5.507 -7.264 -12.079 1.00 96.38 83 SER A CA 1
ATOM 652 C C . SER A 1 83 ? -6.376 -6.724 -13.216 1.00 96.38 83 SER A C 1
ATOM 654 O O . SER A 1 83 ? -6.310 -7.232 -14.334 1.00 96.38 83 SER A O 1
ATOM 656 N N . ILE A 1 84 ? -7.210 -5.721 -12.928 1.00 96.31 84 ILE A N 1
ATOM 657 C CA . ILE A 1 84 ? -8.171 -5.149 -13.881 1.00 96.31 84 ILE A CA 1
ATOM 658 C C . ILE A 1 84 ? -7.560 -3.979 -14.662 1.00 96.31 84 ILE A C 1
ATOM 660 O O . ILE A 1 84 ? -7.897 -3.784 -15.828 1.00 96.31 84 ILE A O 1
ATOM 664 N N . ILE A 1 85 ? -6.688 -3.191 -14.030 1.00 94.81 85 ILE A N 1
ATOM 665 C CA . ILE A 1 85 ? -6.197 -1.916 -14.563 1.00 94.81 85 ILE A CA 1
ATOM 666 C C . ILE A 1 85 ? -4.694 -1.987 -14.823 1.00 94.81 85 ILE A C 1
ATOM 668 O O . ILE A 1 85 ? -4.274 -1.862 -15.972 1.00 94.81 85 ILE A O 1
ATOM 672 N N . THR A 1 86 ? -3.879 -2.202 -13.786 1.00 92.94 86 THR A N 1
ATOM 673 C CA . THR A 1 86 ? -2.415 -2.092 -13.895 1.00 92.94 86 THR A CA 1
ATOM 674 C C . THR A 1 86 ? -1.829 -3.104 -14.874 1.00 92.94 86 THR A C 1
ATOM 676 O O . THR A 1 86 ? -1.065 -2.746 -15.771 1.00 92.94 86 THR A O 1
ATOM 679 N N . ILE A 1 87 ? -2.216 -4.371 -14.745 1.00 93.50 87 ILE A N 1
ATOM 680 C CA . ILE A 1 87 ? -1.658 -5.461 -15.544 1.00 93.50 87 ILE A CA 1
ATOM 681 C C . ILE A 1 87 ? -2.034 -5.337 -17.028 1.00 93.50 87 ILE A C 1
ATOM 683 O O . ILE A 1 87 ? -1.125 -5.382 -17.865 1.00 93.50 87 ILE A O 1
ATOM 687 N N . PRO A 1 88 ? -3.317 -5.137 -17.392 1.00 94.19 88 PRO A N 1
ATOM 688 C CA . PRO A 1 88 ? -3.693 -4.982 -18.795 1.00 94.19 88 PRO A CA 1
ATOM 689 C C . PRO A 1 88 ? -3.117 -3.723 -19.448 1.00 94.19 88 PRO A C 1
ATOM 691 O O . PRO A 1 88 ? -2.756 -3.766 -20.621 1.00 94.19 88 PRO A O 1
ATOM 694 N N . LEU A 1 89 ? -3.035 -2.605 -18.716 1.00 92.31 89 LEU A N 1
ATOM 695 C CA . LEU A 1 89 ? -2.641 -1.317 -19.299 1.00 92.31 89 LEU A CA 1
ATOM 696 C C . LEU A 1 89 ? -1.128 -1.074 -19.308 1.00 92.31 89 LEU A C 1
ATOM 698 O O . LEU A 1 89 ? -0.646 -0.396 -20.212 1.00 92.31 89 LEU A O 1
ATOM 702 N N . PHE A 1 90 ? -0.383 -1.593 -18.327 1.00 89.81 90 PHE A N 1
ATOM 703 C CA . PHE A 1 90 ? 1.033 -1.243 -18.136 1.00 89.81 90 PHE A CA 1
ATOM 704 C C . PHE A 1 90 ? 1.985 -2.441 -18.157 1.00 89.81 90 PHE A C 1
ATOM 706 O O . PHE A 1 90 ? 3.161 -2.256 -18.459 1.00 89.81 90 PHE A O 1
ATOM 713 N N . MET A 1 91 ? 1.499 -3.660 -17.892 1.00 88.38 91 MET A N 1
ATOM 714 C CA . MET A 1 91 ? 2.346 -4.863 -17.807 1.00 88.38 91 MET A CA 1
ATOM 715 C C . MET A 1 91 ? 2.148 -5.843 -18.968 1.00 88.38 91 MET A C 1
ATOM 717 O O . MET A 1 91 ? 2.690 -6.941 -18.928 1.00 88.38 91 MET A O 1
ATOM 721 N N . ASN A 1 92 ? 1.378 -5.484 -20.002 1.00 91.06 92 ASN A N 1
ATOM 722 C CA . ASN A 1 92 ? 1.103 -6.353 -21.156 1.00 91.06 92 ASN A CA 1
ATOM 723 C C . ASN A 1 92 ? 0.630 -7.768 -20.759 1.00 91.06 92 ASN A C 1
ATOM 725 O O . ASN A 1 92 ? 1.047 -8.754 -21.364 1.00 91.06 92 ASN A O 1
ATOM 729 N N . PHE A 1 93 ? -0.239 -7.870 -19.747 1.00 91.44 93 PHE A N 1
ATOM 730 C CA . PHE A 1 93 ? -0.745 -9.145 -19.211 1.00 91.44 93 PHE A CA 1
ATOM 731 C C . PHE A 1 93 ? 0.306 -10.052 -18.539 1.00 91.44 93 PHE A C 1
ATOM 733 O O . PHE A 1 93 ? 0.054 -11.244 -18.352 1.00 91.44 93 PHE A O 1
ATOM 740 N N . ASP A 1 94 ? 1.454 -9.512 -18.117 1.00 91.88 94 ASP 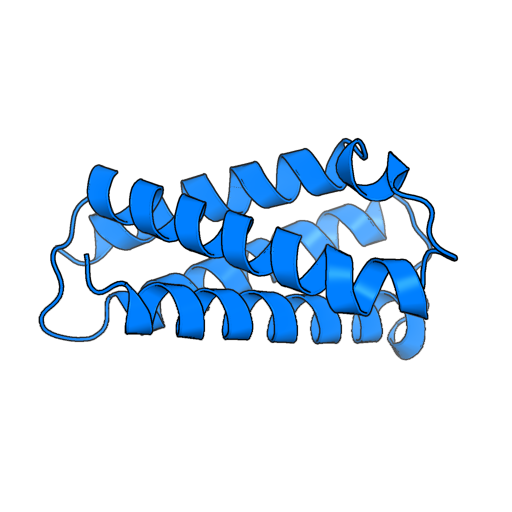A N 1
ATOM 741 C CA . ASP A 1 94 ? 2.424 -10.259 -17.313 1.00 91.88 94 ASP A CA 1
ATOM 742 C C . ASP A 1 94 ? 2.009 -10.330 -15.832 1.00 91.88 94 ASP A C 1
ATOM 744 O O . ASP A 1 94 ? 2.201 -9.399 -15.046 1.00 91.88 94 ASP A O 1
ATOM 748 N N . TYR A 1 95 ? 1.451 -11.476 -15.438 1.00 90.19 95 TYR A N 1
ATOM 749 C CA . TYR A 1 95 ? 1.029 -11.748 -14.061 1.00 90.19 95 TYR A CA 1
ATOM 750 C C . TYR A 1 95 ? 2.185 -12.082 -13.109 1.00 90.19 95 TYR A C 1
ATOM 752 O O . TYR A 1 95 ? 1.958 -12.150 -11.897 1.00 90.19 95 TYR A O 1
ATOM 760 N N . ASN A 1 96 ? 3.426 -12.221 -13.600 1.00 93.50 96 ASN A N 1
ATOM 761 C CA . ASN A 1 96 ? 4.596 -12.332 -12.720 1.00 93.50 96 ASN A CA 1
ATOM 762 C C . ASN A 1 96 ? 4.804 -11.066 -11.879 1.00 93.50 96 ASN A C 1
ATOM 764 O O . ASN A 1 96 ? 5.481 -11.130 -10.857 1.00 93.50 96 ASN A O 1
ATOM 768 N N . PHE A 1 97 ? 4.155 -9.954 -12.247 1.00 91.62 97 PHE A N 1
ATOM 769 C CA . PHE A 1 97 ? 4.026 -8.752 -11.425 1.00 91.62 97 PHE A CA 1
ATOM 770 C C . PHE A 1 97 ? 3.666 -9.064 -9.962 1.00 91.62 97 PHE A C 1
ATOM 772 O O . PHE A 1 97 ? 4.263 -8.499 -9.051 1.00 91.62 97 PHE A O 1
ATOM 779 N N . PHE A 1 98 ? 2.752 -10.010 -9.711 1.00 93.94 98 PHE A N 1
ATOM 780 C CA . PHE A 1 98 ? 2.333 -10.354 -8.345 1.00 93.94 98 PHE A CA 1
ATOM 781 C C . PHE A 1 98 ? 3.382 -11.116 -7.527 1.00 93.94 98 PHE A C 1
ATOM 783 O O . PHE A 1 98 ? 3.228 -11.255 -6.313 1.00 93.94 98 PHE A O 1
ATOM 790 N N . LEU A 1 99 ? 4.430 -11.620 -8.178 1.00 94.19 99 LEU A N 1
ATOM 791 C CA . LEU A 1 99 ? 5.550 -12.306 -7.535 1.00 94.19 99 LEU A CA 1
ATOM 792 C C . LEU A 1 99 ? 6.741 -11.370 -7.294 1.00 94.19 99 LEU A C 1
ATOM 794 O O . LEU A 1 99 ? 7.746 -11.808 -6.732 1.00 94.19 99 LEU A O 1
ATOM 798 N N . ASP A 1 100 ? 6.644 -10.100 -7.698 1.00 93.31 100 ASP A N 1
ATOM 799 C CA . ASP A 1 100 ? 7.690 -9.118 -7.454 1.00 93.31 100 ASP A CA 1
ATOM 800 C C . ASP A 1 100 ? 7.899 -8.906 -5.945 1.00 93.31 100 ASP A C 1
ATOM 802 O O . ASP A 1 100 ? 6.965 -8.635 -5.182 1.00 93.31 100 ASP A O 1
ATOM 806 N N . ILE A 1 101 ? 9.151 -9.037 -5.500 1.00 93.94 101 ILE A N 1
ATOM 807 C CA . ILE A 1 101 ? 9.488 -8.961 -4.077 1.00 93.94 101 ILE A CA 1
ATOM 808 C C . ILE A 1 101 ? 9.199 -7.578 -3.494 1.00 93.94 101 ILE A C 1
ATOM 810 O O . ILE A 1 101 ? 8.818 -7.479 -2.327 1.00 93.94 101 ILE A O 1
ATOM 814 N N . TYR A 1 102 ? 9.344 -6.515 -4.287 1.00 93.38 102 TYR A N 1
ATOM 815 C CA . TYR A 1 102 ? 9.073 -5.166 -3.821 1.00 93.38 102 TYR A CA 1
ATOM 816 C C . TYR A 1 102 ? 7.565 -4.933 -3.677 1.00 93.38 102 TYR A C 1
ATOM 818 O O . TYR A 1 102 ? 7.118 -4.359 -2.685 1.00 93.38 102 TYR A O 1
ATOM 826 N N . LEU A 1 103 ? 6.752 -5.470 -4.587 1.00 93.94 103 LEU A N 1
ATOM 827 C CA . LEU A 1 103 ? 5.298 -5.449 -4.421 1.00 93.94 103 LEU A CA 1
ATOM 828 C C . LEU A 1 103 ? 4.868 -6.170 -3.132 1.00 93.94 103 LEU A C 1
ATOM 830 O O . LEU A 1 103 ? 4.093 -5.629 -2.340 1.00 93.94 103 LEU A O 1
ATOM 834 N N . LEU A 1 104 ? 5.394 -7.374 -2.889 1.00 96.19 104 LEU A N 1
ATOM 835 C CA . LEU A 1 104 ? 5.059 -8.164 -1.699 1.00 96.19 104 LEU A CA 1
ATOM 836 C C . LEU A 1 104 ? 5.467 -7.459 -0.398 1.00 96.19 104 LEU A C 1
ATOM 838 O O . LEU A 1 104 ? 4.704 -7.461 0.573 1.00 96.19 104 LEU A O 1
ATOM 842 N N . LEU A 1 105 ? 6.641 -6.822 -0.380 1.00 96.12 105 LEU A N 1
ATOM 843 C CA . LEU A 1 105 ? 7.095 -6.015 0.753 1.00 96.12 105 LEU A CA 1
ATOM 844 C C . LEU A 1 105 ? 6.204 -4.787 0.973 1.00 96.12 105 LEU A C 1
ATOM 846 O O . LEU A 1 105 ? 5.854 -4.507 2.117 1.00 96.12 105 LEU A O 1
ATOM 850 N N . GLY A 1 106 ? 5.773 -4.107 -0.093 1.00 95.75 106 GLY A N 1
ATOM 851 C CA . GLY A 1 106 ? 4.859 -2.962 0.002 1.00 95.75 106 GLY A CA 1
ATOM 852 C C . GLY A 1 106 ? 3.483 -3.348 0.545 1.00 95.75 106 GLY A C 1
ATOM 853 O O . GLY A 1 106 ? 2.924 -2.657 1.399 1.00 95.75 106 GLY A O 1
ATOM 854 N N . ILE A 1 107 ? 2.958 -4.506 0.130 1.00 96.88 107 ILE A N 1
ATOM 855 C CA . ILE A 1 107 ? 1.719 -5.070 0.686 1.00 96.88 107 ILE A CA 1
ATOM 856 C C . ILE A 1 107 ? 1.879 -5.343 2.187 1.00 96.88 107 ILE A C 1
ATOM 858 O O . ILE A 1 107 ? 1.019 -4.954 2.984 1.00 96.88 107 ILE A O 1
ATOM 862 N N . LEU A 1 108 ? 2.978 -5.992 2.585 1.00 97.75 108 LEU A N 1
ATOM 863 C CA . LEU A 1 108 ? 3.262 -6.292 3.989 1.00 97.75 108 LEU A CA 1
ATOM 864 C C . LEU A 1 108 ? 3.377 -5.007 4.821 1.00 97.75 108 LEU A C 1
ATOM 866 O O . LEU A 1 108 ? 2.780 -4.911 5.896 1.00 97.75 108 LEU A O 1
ATOM 870 N N . GLU A 1 109 ? 4.105 -4.012 4.318 1.00 96.25 109 GLU A N 1
ATOM 871 C CA . GLU A 1 109 ? 4.260 -2.708 4.957 1.00 96.25 109 GLU A CA 1
ATOM 872 C C . GLU A 1 109 ? 2.898 -2.036 5.173 1.00 96.25 109 GLU A C 1
ATOM 874 O O . GLU A 1 109 ? 2.577 -1.645 6.298 1.00 96.25 109 GLU A O 1
ATOM 879 N N . GLY A 1 110 ? 2.049 -1.975 4.143 1.00 97.06 110 GLY A N 1
ATOM 880 C CA . GLY A 1 110 ? 0.705 -1.402 4.250 1.00 97.06 110 GLY A CA 1
ATOM 881 C C . GLY A 1 110 ? -0.162 -2.102 5.306 1.00 97.06 110 GLY A C 1
ATOM 882 O O . GLY A 1 110 ? -0.872 -1.446 6.080 1.00 97.06 110 GLY A O 1
ATOM 883 N N . ILE A 1 111 ? -0.067 -3.431 5.407 1.00 98.00 111 ILE A N 1
ATOM 884 C CA . ILE A 1 111 ? -0.761 -4.214 6.443 1.00 98.00 111 ILE A CA 1
ATOM 885 C C . ILE A 1 111 ? -0.241 -3.856 7.843 1.00 98.00 111 ILE A C 1
ATOM 887 O O . ILE A 1 111 ? -1.030 -3.631 8.763 1.00 98.00 111 ILE A O 1
ATOM 891 N N . ILE A 1 112 ? 1.073 -3.750 8.026 1.00 97.69 112 ILE A N 1
ATOM 892 C CA . ILE A 1 112 ? 1.661 -3.401 9.327 1.00 97.69 112 ILE A CA 1
ATOM 893 C C . ILE A 1 112 ? 1.278 -1.971 9.727 1.00 97.69 112 ILE A C 1
ATOM 895 O O . ILE A 1 112 ? 0.835 -1.741 10.857 1.00 97.69 112 ILE A O 1
ATOM 899 N N . ILE A 1 113 ? 1.376 -1.015 8.801 1.00 96.81 113 ILE A N 1
ATOM 900 C CA . ILE A 1 113 ? 1.046 0.396 9.037 1.00 96.81 113 ILE A CA 1
ATOM 901 C C . ILE A 1 113 ? -0.422 0.561 9.428 1.00 96.81 113 ILE A C 1
ATOM 903 O O . ILE A 1 113 ? -0.732 1.272 10.386 1.00 96.81 113 ILE A O 1
ATOM 907 N N . THR A 1 114 ? -1.340 -0.125 8.747 1.00 96.50 114 THR A N 1
ATOM 908 C CA . THR A 1 114 ? -2.769 -0.101 9.104 1.00 96.50 114 THR A CA 1
ATOM 909 C C . THR A 1 114 ? -3.027 -0.719 10.484 1.00 96.50 114 THR A C 1
ATOM 911 O O . THR A 1 114 ? -3.825 -0.174 11.255 1.00 96.50 114 THR A O 1
ATOM 914 N N . GLY A 1 115 ? -2.301 -1.782 10.852 1.00 96.38 115 GLY A N 1
ATOM 915 C CA . GLY A 1 115 ? -2.265 -2.343 12.210 1.00 96.38 115 GLY A CA 1
ATOM 916 C C . GLY A 1 115 ? -1.852 -1.320 13.274 1.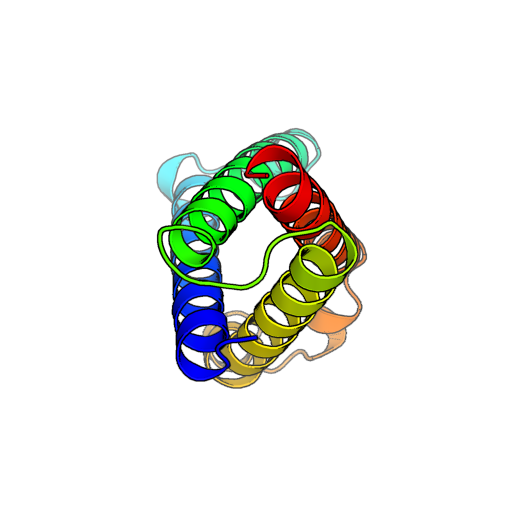00 96.38 115 GLY A C 1
ATOM 917 O O . GLY A 1 115 ? -2.549 -1.126 14.281 1.00 96.38 115 GLY A O 1
ATOM 918 N N . ILE A 1 116 ? -0.747 -0.610 13.036 1.00 95.44 116 ILE A N 1
ATOM 919 C CA . ILE A 1 116 ? -0.244 0.449 13.925 1.00 95.44 116 ILE A CA 1
ATOM 920 C C . ILE A 1 116 ? -1.269 1.586 14.028 1.00 95.44 116 ILE A C 1
ATOM 922 O O . ILE A 1 116 ? -1.650 1.979 15.134 1.00 95.44 116 ILE A O 1
ATOM 926 N N . ALA A 1 117 ? -1.797 2.061 12.899 1.00 94.44 117 ALA A N 1
ATOM 927 C CA . ALA A 1 117 ? -2.789 3.134 12.849 1.00 94.44 117 ALA A CA 1
ATOM 928 C C . ALA A 1 117 ? -4.061 2.796 13.646 1.00 94.44 117 ALA A C 1
ATOM 930 O O . ALA A 1 117 ? -4.595 3.645 14.368 1.00 94.44 117 ALA A O 1
ATOM 931 N N . GLY A 1 118 ? -4.512 1.539 13.574 1.00 92.50 118 GLY A N 1
ATOM 932 C CA . GLY A 1 118 ? -5.636 1.029 14.359 1.00 92.50 118 GLY A CA 1
ATOM 933 C C . GLY A 1 118 ? -5.379 1.033 15.869 1.00 92.50 118 GLY A C 1
ATOM 934 O O . GLY A 1 118 ? -6.330 1.122 16.648 1.00 92.50 118 GLY A O 1
ATOM 935 N N . SER A 1 119 ? -4.116 0.978 16.297 1.00 91.19 119 SER A N 1
ATOM 936 C CA . SER A 1 119 ? -3.705 0.950 17.709 1.00 91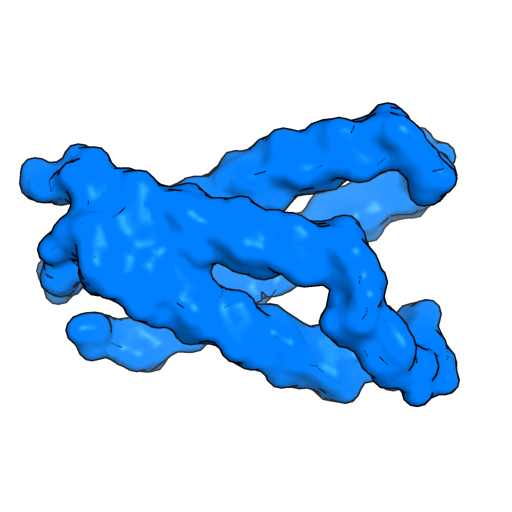.19 119 SER A CA 1
ATOM 937 C C . SER A 1 119 ? -3.535 2.337 18.321 1.00 91.19 119 SER A C 1
ATOM 939 O O . SER A 1 119 ? -3.876 2.531 19.486 1.00 91.19 119 SER A O 1
ATOM 941 N N . VAL A 1 120 ? -3.045 3.303 17.540 1.00 85.81 120 VAL A N 1
ATOM 942 C CA . VAL A 1 120 ? -2.773 4.681 17.993 1.00 85.81 120 VAL A CA 1
ATOM 943 C C . VAL A 1 120 ? -4.059 5.455 18.284 1.00 85.81 120 VAL A C 1
ATOM 945 O O . VAL A 1 120 ? -4.093 6.324 19.146 1.00 85.81 120 VAL A O 1
ATOM 948 N N . LYS A 1 121 ? -5.150 5.135 17.587 1.00 64.00 121 LYS A N 1
ATOM 949 C CA . LYS A 1 121 ? -6.409 5.883 17.676 1.00 64.00 121 LYS A CA 1
ATOM 950 C C . LYS A 1 121 ? -7.288 5.532 18.880 1.00 64.00 121 LYS A C 1
ATOM 952 O O . LYS A 1 121 ? -8.423 5.995 18.843 1.00 64.00 121 LYS A O 1
ATOM 957 N N . LYS A 1 122 ? -6.845 4.72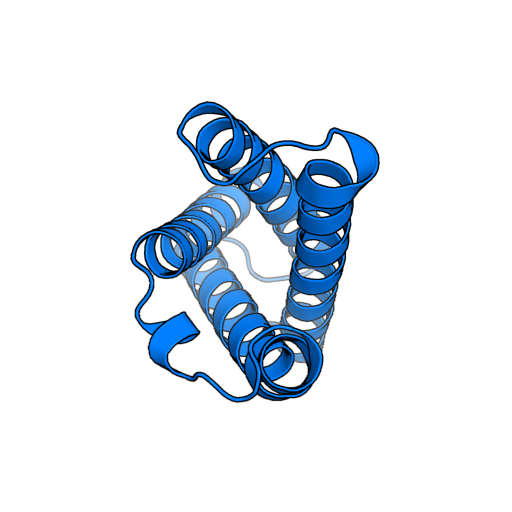7 19.860 1.00 54.53 122 LYS A N 1
ATOM 958 C CA . LYS A 1 122 ? -7.683 4.250 20.986 1.00 54.53 122 LYS A CA 1
ATOM 959 C C . LYS A 1 122 ? -8.512 5.374 21.610 1.00 54.53 122 LYS A C 1
ATOM 961 O O . LYS A 1 122 ? -7.911 6.331 22.129 1.00 54.53 122 LYS A O 1
#

Nearest PDB structures (foldseek):
  7tut-assembly1_6  TM=5.855E-01  e=1.037E+00  Canis lupus
  9c7v-assembly1_C  TM=4.736E-01  e=3.854E+00  Homo sapiens

Radius of gyration: 14.44 Å; Cα contacts (8 Å, |Δi|>4): 145; chains: 1; bounding box: 36×26×42 Å

Solvent-accessible surface area (backbone atoms only — not comparable to full-atom values): 6367 Å² total; per-residue (Å²): 131,62,62,74,55,37,43,54,33,10,47,49,37,41,52,51,45,54,51,49,52,47,40,43,43,68,70,70,59,47,60,96,47,73,70,39,53,57,52,45,52,56,51,47,50,52,46,34,40,52,31,34,48,60,60,61,63,67,100,58,84,67,29,42,71,53,12,33,54,43,17,50,42,21,44,53,38,31,53,52,47,34,64,70,46,47,25,61,74,74,44,78,65,47,70,67,62,79,71,33,66,67,57,51,50,51,48,50,50,37,20,51,42,14,14,50,48,22,46,73,71,111

pLDDT: mean 94.15, std 5.46, range [54.53, 98.31]

Sequence (122 aa):
MNWKRAILCGALLWILIFFEVSILMFGLKLQPGLNYYILHYILAGIIALISAFIYFKGKVKKGFTEGLSVGIVFAVTGIILDSIITIPLFMNFDYNFFLDIYLLLGILEGIIITGIAGSVKK

Secondary structure (DSSP, 8-state):
--HHHHHHHHHHHHHHHHHHHHIIIIIS---SSHHHHHHHHHHHHHHHHHHHHHHTSSSS--SHHHHHHHHHHHHHHHHHHIIIIIHHHHSTT-GGGGG-HHHHHHHHHHHHHHHHHHHHT-